Protein AF-A0A2G9ZMI9-F1 (afdb_monomer_lite)

InterPro domains:
  IPR017896 4Fe-4S ferredoxin-type, iron-sulphur binding domain [PS51379] (78-106)

Foldseek 3Di:
DPPVVVVVVVVVVVVVVVVVVVPPPPPPPVPVVVVVVVVVVVVVVVVVPDDDDDDDDDDDDDDDDDDDDDDDPPPPLFFKDFQPVQWPLPCQLCVLCVPQWDQDPVSSGIDGPDGPPCVDPSNVVSQVPRPRSRIGD

Secondary structure (DSSP, 8-state):
--HHHHHHHHHHHHHHHHHHHHS-TTSSHHHHHHHHHHHHHHHHHHHTSS---PPPP-----------------------EE-TTT-----HHHHH-TTTEEEETTTTEEEE---S-TT-HHHHHHHHT-TT--EE-

Organism: NCBI:txid1974572

pLDDT: mean 70.77, std 20.83, range [40.47, 97.0]

Structure (mmCIF, N/CA/C/O backbone):
data_AF-A0A2G9ZMI9-F1
#
_entry.id   AF-A0A2G9ZMI9-F1
#
loop_
_atom_site.group_PDB
_atom_site.id
_atom_site.type_symbol
_atom_site.label_atom_id
_atom_site.label_alt_id
_atom_site.label_comp_id
_atom_site.label_asym_id
_atom_site.label_entity_id
_atom_site.label_seq_id
_atom_site.pdbx_PDB_ins_code
_atom_site.Cartn_x
_atom_site.Cartn_y
_atom_site.Cartn_z
_atom_site.occupancy
_atom_site.B_iso_or_equiv
_atom_site.auth_seq_id
_atom_site.auth_comp_id
_atom_site.auth_asym_id
_atom_site.auth_atom_id
_atom_site.pdbx_PDB_model_num
ATOM 1 N N . MET A 1 1 ? -10.755 -33.060 48.683 1.00 53.84 1 MET A N 1
ATOM 2 C CA . MET A 1 1 ? -11.512 -32.074 49.492 1.00 53.84 1 MET A CA 1
ATOM 3 C C . MET A 1 1 ? -10.957 -30.637 49.433 1.00 53.84 1 MET A C 1
ATOM 5 O O . MET A 1 1 ? -11.430 -29.802 50.182 1.00 53.84 1 MET A O 1
ATOM 9 N N . PHE A 1 2 ? -10.012 -30.296 48.539 1.00 41.16 2 PHE A N 1
ATOM 10 C CA . PHE A 1 2 ? -9.451 -28.929 48.454 1.00 41.16 2 PHE A CA 1
ATOM 11 C C . PHE A 1 2 ? -9.962 -28.094 47.263 1.00 41.16 2 PHE A C 1
ATOM 13 O O . PHE A 1 2 ? -9.912 -26.870 47.304 1.00 41.16 2 PHE A O 1
ATOM 20 N N . LEU A 1 3 ? -10.529 -28.723 46.226 1.00 46.56 3 LEU A N 1
ATOM 21 C CA . LEU A 1 3 ? -10.953 -28.016 45.007 1.00 46.56 3 LEU A CA 1
ATOM 22 C C . LEU A 1 3 ? -12.325 -27.322 45.118 1.00 46.56 3 LEU A C 1
ATOM 24 O O . LEU A 1 3 ? -12.583 -26.355 44.407 1.00 46.56 3 LEU A O 1
ATOM 28 N N . ILE A 1 4 ? -13.194 -27.756 46.037 1.00 51.34 4 ILE A N 1
ATOM 29 C CA . ILE A 1 4 ? -14.555 -27.201 46.173 1.00 51.34 4 ILE A CA 1
ATOM 30 C C . ILE A 1 4 ? -14.548 -25.879 46.962 1.00 51.34 4 ILE A C 1
ATOM 32 O O . ILE A 1 4 ? -15.316 -24.967 46.658 1.00 51.34 4 ILE A O 1
ATOM 36 N N . VAL A 1 5 ? -13.620 -25.720 47.912 1.00 52.84 5 VAL A N 1
ATOM 37 C CA . VAL A 1 5 ? -13.476 -24.480 48.698 1.00 52.84 5 VAL A CA 1
ATOM 38 C C . VAL A 1 5 ? -13.028 -23.310 47.809 1.00 52.84 5 VAL A C 1
ATOM 40 O O . VAL A 1 5 ? -13.495 -22.183 47.976 1.00 52.84 5 VAL A O 1
ATOM 43 N N . TYR A 1 6 ? -12.206 -23.580 46.790 1.00 45.53 6 TYR A N 1
ATOM 44 C CA . TYR A 1 6 ? -11.672 -22.554 45.888 1.00 45.53 6 TYR A CA 1
ATOM 45 C C . TYR A 1 6 ? -12.732 -21.962 44.939 1.00 45.53 6 TYR A C 1
ATOM 47 O O . TYR A 1 6 ? -12.684 -20.782 44.588 1.00 45.53 6 TYR A O 1
ATOM 55 N N . ALA A 1 7 ? -13.736 -22.755 44.551 1.00 47.94 7 ALA A N 1
ATOM 56 C CA . ALA A 1 7 ? -14.785 -22.320 43.628 1.00 47.94 7 ALA A CA 1
ATOM 57 C C . ALA A 1 7 ? -15.811 -21.369 44.277 1.00 47.94 7 ALA A C 1
ATOM 59 O O . ALA A 1 7 ? -16.365 -20.500 43.599 1.00 47.94 7 ALA A O 1
ATOM 60 N N . SER A 1 8 ? -16.042 -21.484 45.590 1.00 47.94 8 SER A N 1
ATOM 61 C CA . SER A 1 8 ? -17.020 -20.646 46.305 1.00 47.94 8 SER A CA 1
ATOM 62 C C . SER A 1 8 ? -16.481 -19.240 46.626 1.00 47.94 8 SER A C 1
ATOM 64 O O . SER A 1 8 ? -17.235 -18.265 46.640 1.00 47.94 8 SER A O 1
ATOM 66 N N . ALA A 1 9 ? -15.159 -19.092 46.778 1.00 47.75 9 ALA A N 1
ATOM 67 C CA . ALA A 1 9 ? -14.512 -17.799 47.027 1.00 47.75 9 ALA A CA 1
ATOM 68 C C . ALA A 1 9 ? -14.520 -16.861 45.801 1.00 47.75 9 ALA A C 1
ATOM 70 O O . ALA A 1 9 ? -14.614 -15.641 45.953 1.00 47.75 9 ALA A O 1
ATOM 71 N N . ARG A 1 10 ? -14.498 -17.404 44.573 1.00 51.03 10 ARG A N 1
ATOM 72 C CA . ARG A 1 10 ? -14.495 -16.591 43.340 1.00 51.03 10 ARG A CA 1
ATOM 73 C C . ARG A 1 10 ? -15.792 -15.813 43.112 1.00 51.03 10 ARG A C 1
ATOM 75 O O . ARG A 1 10 ? -15.740 -14.701 42.594 1.00 51.03 10 ARG A O 1
ATOM 82 N N . LYS A 1 11 ? -16.949 -16.343 43.522 1.00 50.69 11 LYS A N 1
ATOM 83 C CA . LYS A 1 11 ? -18.244 -15.683 43.263 1.00 50.69 11 LYS A CA 1
ATOM 84 C C . LYS A 1 11 ? -18.434 -14.401 44.082 1.00 50.69 11 LYS A C 1
ATOM 86 O O . LYS A 1 11 ? -19.007 -13.442 43.576 1.00 50.69 11 LYS A O 1
ATOM 91 N N . LYS A 1 12 ? -17.897 -14.342 45.307 1.00 52.03 12 LYS A N 1
ATOM 92 C CA . LYS A 1 12 ? -17.954 -13.127 46.143 1.00 52.03 12 LYS A CA 1
ATOM 93 C C . LYS A 1 12 ? -16.994 -12.029 45.659 1.00 52.03 12 LYS A C 1
ATOM 95 O O . LYS A 1 12 ? -17.318 -10.852 45.768 1.00 52.03 12 LYS A O 1
ATOM 100 N N . LEU A 1 13 ? -15.861 -12.405 45.062 1.00 51.19 13 LEU A N 1
ATOM 101 C CA . LEU A 1 13 ? -14.842 -11.471 44.561 1.00 51.19 13 LEU A CA 1
ATOM 102 C C . LEU A 1 13 ? -15.262 -10.747 43.272 1.00 51.19 13 LEU A C 1
ATOM 104 O O . LEU A 1 13 ? -15.023 -9.549 43.135 1.00 51.19 13 LEU A O 1
ATOM 108 N N . VAL A 1 14 ? -15.949 -11.438 42.357 1.00 55.97 14 VAL A N 1
ATOM 109 C CA . VAL A 1 14 ? -16.431 -10.833 41.099 1.00 55.97 14 VAL A CA 1
ATOM 110 C C . VAL A 1 14 ? -17.553 -9.814 41.356 1.00 55.97 14 VAL A C 1
ATOM 112 O O . VAL A 1 14 ? -17.605 -8.776 40.699 1.00 55.97 14 VAL A O 1
ATOM 115 N N . SER A 1 15 ? -18.401 -10.048 42.365 1.00 48.66 15 SER A N 1
ATOM 116 C CA . SER A 1 15 ? -19.486 -9.122 42.720 1.00 48.66 15 SER A CA 1
ATOM 117 C C . SER A 1 15 ? -18.988 -7.815 43.354 1.00 48.66 15 SER A C 1
ATOM 119 O O . SER A 1 15 ? -19.612 -6.774 43.157 1.00 48.66 15 SER A O 1
ATOM 121 N N . ALA A 1 16 ? -17.868 -7.840 44.086 1.00 52.44 16 ALA A N 1
ATOM 122 C CA . ALA A 1 16 ? -17.271 -6.635 44.669 1.00 52.44 16 ALA A CA 1
ATOM 123 C C . ALA A 1 16 ? -16.573 -5.763 43.607 1.00 52.44 16 ALA A C 1
ATOM 125 O O . ALA A 1 16 ? -16.685 -4.537 43.631 1.00 52.44 16 ALA A O 1
ATOM 126 N N . TYR A 1 17 ? -15.922 -6.396 42.625 1.00 52.38 17 TYR A N 1
ATOM 127 C CA . TYR A 1 17 ? -15.246 -5.696 41.527 1.00 52.38 17 TYR A CA 1
ATOM 128 C C . TY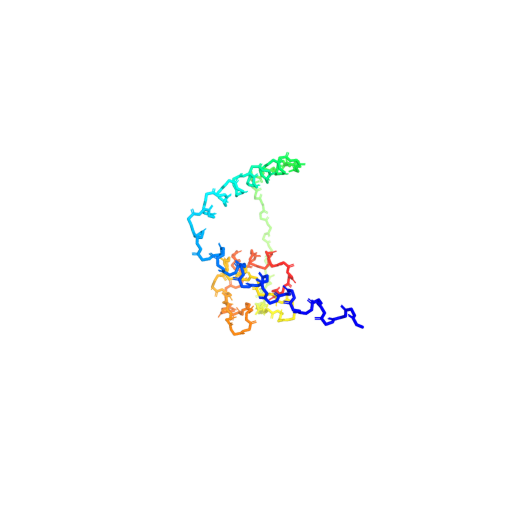R A 1 17 ? -16.216 -4.924 40.625 1.00 52.38 17 TYR A C 1
ATOM 130 O O . TYR A 1 17 ? -15.902 -3.822 40.179 1.00 52.38 17 TYR A O 1
ATOM 138 N N . HIS A 1 18 ? -17.420 -5.454 40.399 1.00 55.12 18 HIS A N 1
ATOM 139 C CA . HIS A 1 18 ? -18.413 -4.779 39.562 1.00 55.12 18 HIS A CA 1
ATOM 140 C C . HIS A 1 18 ? -18.987 -3.511 40.230 1.00 55.12 18 HIS A C 1
ATOM 142 O O . HIS A 1 18 ? -19.276 -2.529 39.548 1.00 55.12 18 HIS A O 1
ATOM 148 N N . TYR A 1 19 ? -19.075 -3.482 41.567 1.00 53.62 19 TYR A N 1
ATOM 149 C CA . TYR A 1 19 ? -19.538 -2.307 42.321 1.00 53.62 19 TYR A CA 1
ATOM 150 C C . TYR A 1 19 ? -18.493 -1.179 42.394 1.00 53.62 19 TYR A C 1
ATOM 152 O O . TYR A 1 19 ? -18.858 -0.000 42.364 1.00 53.62 19 TYR A O 1
ATOM 160 N N . MET A 1 20 ? -17.196 -1.513 42.421 1.00 50.97 20 MET A N 1
ATOM 161 C CA . MET A 1 20 ? -16.111 -0.517 42.386 1.00 50.97 20 MET A CA 1
ATOM 162 C C . MET A 1 20 ? -15.956 0.173 41.020 1.00 50.97 20 MET A C 1
ATOM 164 O O . MET A 1 20 ? -15.506 1.314 40.958 1.00 50.97 20 MET A O 1
ATOM 168 N N . ILE A 1 21 ? -16.353 -0.481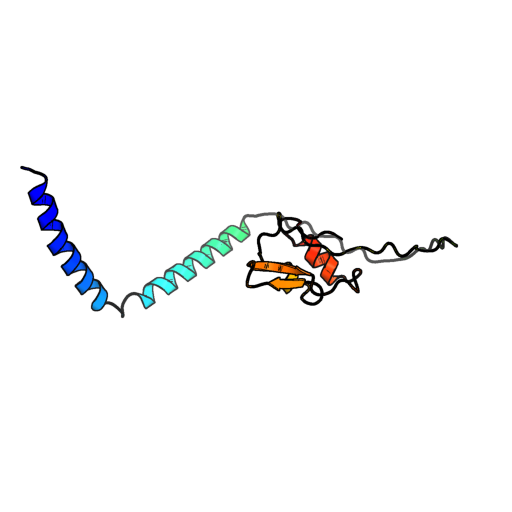 39.922 1.00 54.19 21 ILE A N 1
ATOM 169 C CA . ILE A 1 21 ? -16.245 0.084 38.563 1.00 54.19 21 ILE A CA 1
ATOM 170 C C . ILE A 1 21 ? -17.387 1.073 38.259 1.00 54.19 21 ILE A C 1
ATOM 172 O O . ILE A 1 21 ? -17.193 2.040 37.523 1.00 54.19 21 ILE A O 1
ATOM 176 N N . LEU A 1 22 ? -18.568 0.891 38.858 1.00 52.00 22 LEU A N 1
ATOM 177 C CA . LEU A 1 22 ? -19.729 1.767 38.636 1.00 52.00 22 LEU A CA 1
ATOM 178 C C . LEU A 1 22 ? -19.682 3.091 39.413 1.00 52.00 22 LEU A C 1
ATOM 180 O O . LEU A 1 22 ? -20.356 4.043 39.026 1.00 52.00 22 LEU A O 1
ATOM 184 N N . SER A 1 23 ? -18.872 3.185 40.467 1.00 54.44 23 SER A N 1
ATOM 185 C CA . SER A 1 23 ? -18.819 4.353 41.357 1.00 54.44 23 SER A CA 1
ATOM 186 C C . SER A 1 23 ? -17.711 5.361 41.019 1.00 54.44 23 SER A C 1
ATOM 188 O O . SER A 1 23 ? -17.694 6.447 41.589 1.00 54.44 23 SER A O 1
ATOM 190 N N . ASN A 1 24 ? -16.817 5.063 40.064 1.00 48.03 24 ASN A N 1
ATOM 191 C CA . ASN A 1 24 ? -15.571 5.823 39.890 1.00 48.03 24 ASN A CA 1
ATOM 192 C C . ASN A 1 24 ? -15.329 6.374 38.470 1.00 48.03 24 ASN A C 1
ATOM 194 O O . ASN A 1 24 ? -14.192 6.514 38.019 1.00 48.03 24 ASN A O 1
ATOM 198 N N . LYS A 1 25 ? -16.399 6.743 37.752 1.00 48.59 25 LYS A N 1
ATOM 199 C CA . LYS A 1 25 ? -16.304 7.362 36.411 1.00 48.59 25 LYS A CA 1
ATOM 200 C C . LYS A 1 25 ? -15.624 8.740 36.391 1.00 48.59 25 LYS A C 1
ATOM 202 O O . LYS A 1 25 ? -15.248 9.203 35.320 1.00 48.59 25 LYS A O 1
ATOM 207 N N . PHE A 1 26 ? -15.439 9.394 37.538 1.00 43.62 26 PHE A N 1
ATOM 208 C CA . PHE A 1 26 ? -14.907 10.762 37.592 1.00 43.62 26 PHE A CA 1
ATOM 209 C C . PHE A 1 26 ? -13.375 10.838 37.749 1.00 43.62 26 PHE A C 1
ATOM 211 O O . PHE A 1 26 ? -12.773 11.867 37.451 1.00 43.62 26 PHE A O 1
ATOM 218 N N . MET A 1 27 ? -12.722 9.747 38.166 1.00 43.69 27 MET A N 1
ATOM 219 C CA . MET A 1 27 ? -11.293 9.743 38.522 1.00 43.69 27 MET A CA 1
ATOM 220 C C . MET A 1 27 ? -10.340 9.300 37.398 1.00 43.69 27 MET A C 1
ATOM 222 O O . MET A 1 27 ? -9.140 9.514 37.514 1.00 43.69 27 MET A O 1
ATOM 226 N N . ILE A 1 28 ? -10.825 8.716 36.296 1.00 49.47 28 ILE A N 1
ATOM 227 C CA . ILE A 1 28 ? -9.941 8.159 35.245 1.00 49.47 28 ILE A CA 1
ATOM 228 C C . ILE A 1 28 ? -9.495 9.219 34.217 1.00 49.47 28 ILE A C 1
ATOM 230 O O . ILE A 1 28 ? -8.476 9.065 33.552 1.00 49.47 28 ILE A O 1
ATOM 234 N N . ILE A 1 29 ? -10.199 10.349 34.107 1.00 49.31 29 ILE A N 1
ATOM 235 C CA . ILE A 1 29 ? -9.947 11.331 33.034 1.00 49.31 29 ILE A CA 1
ATOM 236 C C . ILE A 1 29 ? -8.675 12.166 33.285 1.00 49.31 29 ILE A C 1
ATOM 238 O O . ILE A 1 29 ? -8.074 12.673 32.336 1.00 49.31 29 ILE A O 1
ATOM 242 N N . LYS A 1 30 ? -8.231 12.313 34.542 1.00 45.47 30 LYS A N 1
ATOM 243 C CA . LYS A 1 30 ? -7.080 13.173 34.874 1.00 45.47 30 LYS A CA 1
ATOM 244 C C . LYS A 1 30 ? -5.718 12.503 34.651 1.00 45.47 30 LYS A C 1
ATOM 246 O O . LYS A 1 30 ? -4.793 13.181 34.217 1.00 45.47 30 LYS A O 1
ATOM 251 N N . GLU A 1 31 ? -5.617 11.190 34.838 1.00 50.69 31 GLU A N 1
ATOM 252 C CA . GLU A 1 31 ? -4.343 10.452 34.744 1.00 50.69 31 GLU A CA 1
ATOM 253 C C . GLU A 1 31 ? -3.917 10.146 33.293 1.00 50.69 31 GLU A C 1
ATOM 255 O O . GLU A 1 31 ? -2.730 10.098 32.975 1.00 50.69 31 GLU A O 1
ATOM 260 N N . VAL A 1 32 ? -4.871 10.023 32.359 1.00 52.28 32 VAL A N 1
ATOM 261 C CA . VAL A 1 32 ? -4.579 9.708 30.943 1.00 52.28 32 VAL A CA 1
ATOM 262 C C . VAL A 1 32 ? -3.842 10.851 30.230 1.00 52.28 32 VAL A C 1
ATOM 264 O O . VAL A 1 32 ? -3.006 10.609 29.359 1.00 52.28 32 VAL A O 1
ATOM 267 N N . LYS A 1 33 ? -4.102 12.110 30.612 1.00 51.12 33 LYS A N 1
ATOM 268 C CA . LYS A 1 33 ? -3.451 13.279 29.993 1.00 51.12 33 LYS A CA 1
ATOM 269 C C . LYS A 1 33 ? -1.966 13.378 30.341 1.00 51.12 33 LYS A C 1
ATOM 271 O O . LYS A 1 33 ? -1.167 13.736 29.481 1.00 51.12 33 LYS A O 1
ATOM 276 N N . ILE A 1 34 ? -1.606 13.029 31.576 1.00 58.50 34 ILE A N 1
ATOM 277 C CA . ILE A 1 34 ? -0.219 13.057 32.056 1.00 58.50 34 ILE A CA 1
ATOM 278 C C . ILE A 1 34 ? 0.600 11.982 31.336 1.00 58.50 34 ILE A C 1
ATOM 280 O O . ILE A 1 34 ? 1.710 12.256 30.882 1.00 58.50 34 ILE A O 1
ATOM 284 N N . TYR A 1 35 ? 0.018 10.794 31.148 1.00 58.34 35 TYR A N 1
ATOM 285 C CA . TYR A 1 35 ? 0.689 9.683 30.474 1.00 58.34 35 TYR A CA 1
ATOM 286 C C . TYR A 1 35 ? 0.993 9.978 28.996 1.00 58.34 35 TYR A C 1
ATOM 288 O O . TYR A 1 35 ? 2.057 9.620 28.502 1.00 58.34 35 TYR A O 1
ATOM 296 N N . TYR A 1 36 ? 0.094 10.675 28.290 1.00 60.22 36 TYR A N 1
ATOM 297 C CA . TYR A 1 36 ? 0.314 11.041 26.885 1.00 60.22 36 TYR A CA 1
ATOM 298 C C . TYR A 1 36 ? 1.409 12.111 26.721 1.00 60.22 36 TYR A C 1
ATOM 300 O O . TYR A 1 36 ? 2.212 12.050 25.791 1.00 60.22 36 TYR A O 1
ATOM 308 N N . TRP A 1 37 ? 1.485 13.072 27.647 1.00 58.84 37 TRP A N 1
ATOM 309 C CA . TRP A 1 37 ? 2.496 14.135 27.616 1.00 58.84 37 TRP A CA 1
ATOM 310 C C . TRP A 1 37 ? 3.918 13.624 27.872 1.00 58.84 37 TRP A C 1
ATOM 312 O O . TRP A 1 37 ? 4.844 14.020 27.163 1.00 58.84 37 TRP A O 1
ATOM 322 N N . THR A 1 38 ? 4.109 12.718 28.834 1.00 66.81 38 THR A N 1
ATOM 323 C CA . THR A 1 38 ? 5.437 12.145 29.117 1.00 66.81 38 THR A CA 1
ATOM 324 C C . THR A 1 38 ? 5.907 11.213 28.001 1.00 66.81 38 THR A C 1
ATOM 326 O O . THR A 1 38 ? 7.083 11.254 27.632 1.00 66.81 38 THR A O 1
ATOM 329 N N . TYR A 1 39 ? 4.994 10.452 27.384 1.00 62.06 39 TYR A N 1
ATOM 330 C CA . TYR A 1 39 ? 5.305 9.634 26.208 1.00 62.06 39 TYR A CA 1
ATOM 331 C C . TYR A 1 39 ? 5.773 10.494 25.025 1.00 62.06 39 TYR A C 1
ATOM 333 O O . TYR A 1 39 ? 6.806 10.196 24.427 1.00 62.06 39 TYR A O 1
ATOM 341 N N . CYS A 1 40 ? 5.091 11.608 24.732 1.00 64.62 40 CYS A N 1
ATOM 342 C CA . CYS A 1 40 ? 5.502 12.533 23.670 1.00 64.62 40 CYS A CA 1
ATOM 343 C C . CYS A 1 40 ? 6.876 13.176 23.925 1.00 64.62 40 CYS A C 1
ATOM 345 O O . CYS A 1 40 ? 7.681 13.260 22.999 1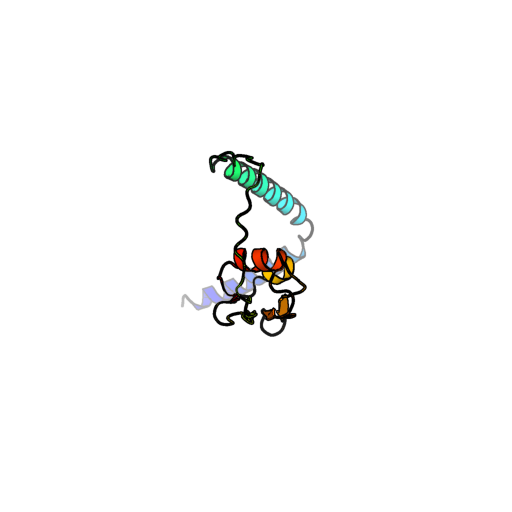.00 64.62 40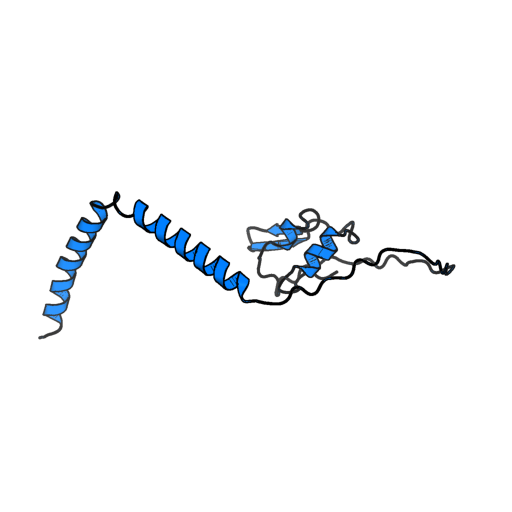 CYS A O 1
ATOM 347 N N . LEU A 1 41 ? 7.175 13.586 25.162 1.00 62.56 41 LEU A N 1
ATOM 348 C CA . LEU A 1 41 ? 8.483 14.149 25.527 1.00 62.56 41 LEU A CA 1
ATOM 349 C C . LEU A 1 41 ? 9.614 13.118 25.411 1.00 62.56 41 LEU A C 1
ATOM 351 O O . LEU A 1 41 ? 10.688 13.442 24.910 1.00 62.56 41 LEU A O 1
ATOM 355 N N . SER A 1 42 ? 9.365 11.863 25.796 1.00 65.31 42 SER A N 1
ATOM 356 C CA . SER A 1 42 ? 10.343 10.780 25.625 1.00 65.31 42 SER A CA 1
ATOM 357 C C . SER A 1 42 ? 10.571 10.399 24.152 1.00 65.31 42 SER A C 1
ATOM 359 O O . SER A 1 42 ? 11.702 10.124 23.755 1.00 65.31 42 SER A O 1
ATOM 361 N N . LEU A 1 43 ? 9.528 10.461 23.314 1.00 62.75 43 LEU A N 1
ATOM 362 C CA . LEU A 1 43 ? 9.614 10.186 21.876 1.00 62.75 43 LEU A CA 1
ATOM 363 C C . LEU A 1 43 ? 10.362 11.296 21.115 1.00 62.75 43 LEU A C 1
ATOM 365 O O . LEU A 1 43 ? 11.138 11.003 20.207 1.00 62.75 43 LEU A O 1
ATOM 369 N N . LEU A 1 44 ? 10.191 12.558 21.525 1.00 62.66 44 LEU A N 1
ATOM 370 C CA . LEU A 1 44 ? 10.975 13.695 21.024 1.00 62.66 44 LEU A CA 1
ATOM 371 C C . LEU A 1 44 ? 12.459 13.586 21.402 1.00 62.66 44 LEU A C 1
ATOM 373 O O . LEU A 1 44 ? 13.322 13.928 20.597 1.00 62.66 44 LEU A O 1
ATOM 377 N N . PHE A 1 45 ? 12.769 13.058 22.588 1.00 59.22 45 PHE A N 1
ATOM 378 C CA . PHE A 1 45 ? 14.151 12.844 23.025 1.00 59.22 45 PHE A CA 1
ATOM 379 C C . PHE A 1 45 ? 14.846 11.711 22.242 1.00 59.22 45 PHE A C 1
ATOM 381 O O . PHE A 1 45 ? 16.032 11.806 21.937 1.00 59.22 45 PHE A O 1
ATOM 388 N N . LEU A 1 46 ? 14.102 10.672 21.842 1.00 55.22 46 LEU A N 1
ATOM 389 C CA . LEU A 1 46 ? 14.606 9.575 21.002 1.00 55.22 46 LEU A CA 1
ATOM 390 C C . LEU A 1 46 ? 14.833 9.978 19.533 1.00 55.22 46 LEU A C 1
ATOM 392 O O . LEU A 1 46 ? 15.728 9.433 18.890 1.00 55.22 46 LEU A O 1
ATOM 396 N N . LEU A 1 47 ? 14.097 10.968 19.015 1.00 56.31 47 LEU A N 1
ATOM 397 C CA . LEU A 1 47 ? 14.346 11.560 17.691 1.00 56.31 47 LEU A CA 1
ATOM 398 C C . LEU A 1 47 ? 15.635 12.402 17.638 1.00 56.31 47 LEU A C 1
ATOM 400 O O . LEU A 1 47 ? 16.174 12.617 16.558 1.00 56.31 47 LEU A O 1
ATOM 404 N N . SER A 1 48 ? 16.173 12.830 18.785 1.00 54.88 48 SER A N 1
ATOM 405 C CA . SER A 1 48 ? 17.429 13.591 18.853 1.00 54.88 48 SER A CA 1
ATOM 406 C C . SER A 1 48 ? 18.695 12.717 18.811 1.00 54.88 48 SER A C 1
ATOM 408 O O . SER A 1 48 ? 19.793 13.262 18.705 1.00 54.88 48 SER A O 1
ATOM 410 N N . ALA A 1 49 ? 18.577 11.385 18.901 1.00 54.69 49 ALA A N 1
ATOM 411 C CA . ALA A 1 49 ? 19.720 10.462 19.000 1.00 54.69 49 ALA A CA 1
ATOM 412 C C . ALA A 1 49 ? 19.987 9.630 17.726 1.00 54.69 49 ALA A C 1
ATOM 414 O O . ALA A 1 49 ? 20.905 8.813 17.700 1.00 54.69 49 ALA A O 1
ATOM 415 N N . CYS A 1 50 ? 19.231 9.857 16.651 1.00 48.78 50 CYS A N 1
ATOM 416 C CA . CYS A 1 50 ? 19.493 9.316 15.317 1.00 48.78 50 CYS A CA 1
ATOM 417 C C . CYS A 1 50 ? 19.534 10.528 14.378 1.00 48.78 50 CYS A C 1
ATOM 419 O O . CYS A 1 50 ? 18.507 11.116 14.081 1.00 48.78 50 CYS A O 1
ATOM 421 N N . GLY A 1 51 ? 20.689 11.107 14.078 1.00 50.22 51 GLY A N 1
ATOM 422 C CA . GLY A 1 51 ? 21.682 10.511 13.198 1.00 50.22 51 GLY A CA 1
ATOM 423 C C . GLY A 1 51 ? 21.773 11.421 11.972 1.00 50.22 51 GLY A C 1
ATOM 424 O O . GLY A 1 51 ? 20.796 11.560 11.252 1.00 50.22 51 GLY A O 1
ATOM 425 N N . LYS A 1 52 ? 22.916 12.105 11.835 1.00 47.56 52 LYS A N 1
ATOM 426 C CA . LYS A 1 52 ? 23.424 12.843 10.662 1.00 47.56 52 LYS A CA 1
ATOM 427 C C . LYS A 1 52 ? 22.438 13.060 9.501 1.00 47.56 52 LYS A C 1
ATOM 429 O O . LYS A 1 52 ? 22.205 12.166 8.698 1.00 47.56 52 LYS A O 1
ATOM 434 N N . ILE A 1 53 ? 21.975 14.302 9.372 1.00 54.84 53 ILE A N 1
ATOM 435 C CA . ILE A 1 53 ? 21.496 14.859 8.105 1.00 54.84 53 ILE A CA 1
ATOM 436 C C . ILE A 1 53 ? 22.754 15.208 7.303 1.00 54.84 53 ILE A C 1
ATOM 438 O O . ILE A 1 53 ? 23.483 16.130 7.671 1.00 54.84 53 ILE A O 1
ATOM 442 N N . GLU A 1 54 ? 23.051 14.432 6.265 1.00 59.44 54 GLU A N 1
ATOM 443 C CA . GLU A 1 54 ? 23.959 14.882 5.210 1.00 59.44 54 GLU A CA 1
ATOM 444 C C . GLU A 1 54 ? 23.231 15.964 4.394 1.00 59.44 54 GLU A C 1
ATOM 446 O O . GLU A 1 54 ? 22.044 15.798 4.092 1.00 59.44 54 GLU A O 1
ATOM 451 N N . PRO A 1 55 ? 23.877 17.098 4.081 1.00 55.91 55 PRO A N 1
ATOM 452 C CA . PRO A 1 55 ? 23.288 18.089 3.193 1.00 55.91 55 PRO A CA 1
ATOM 453 C C . PRO A 1 55 ? 23.188 17.491 1.786 1.00 55.91 55 PRO A C 1
ATOM 455 O O . PRO A 1 55 ? 24.207 17.131 1.203 1.00 55.91 55 PRO A O 1
ATOM 458 N N . MET A 1 56 ? 21.968 17.388 1.252 1.00 55.81 56 MET A N 1
ATOM 459 C CA . MET A 1 56 ? 21.773 17.221 -0.187 1.00 55.81 56 MET A CA 1
ATOM 460 C C . MET A 1 56 ? 22.122 18.554 -0.847 1.00 55.81 56 MET A C 1
ATOM 462 O O . MET A 1 56 ? 21.535 19.594 -0.555 1.00 55.81 56 MET A O 1
ATOM 466 N N . ASP A 1 57 ? 23.150 18.489 -1.670 1.00 53.25 57 ASP A N 1
ATOM 467 C CA . ASP A 1 57 ? 23.715 19.523 -2.507 1.00 53.25 57 ASP A CA 1
ATOM 468 C C . ASP A 1 57 ? 22.703 20.015 -3.548 1.00 53.25 57 ASP A C 1
ATOM 470 O O . ASP A 1 57 ? 22.165 19.277 -4.372 1.00 53.25 57 ASP A O 1
ATOM 474 N N . GLU A 1 58 ? 22.443 21.314 -3.477 1.00 52.69 58 GLU A N 1
ATOM 475 C CA . GLU A 1 58 ? 21.658 22.077 -4.429 1.00 52.69 58 GLU A CA 1
ATOM 476 C C . GLU A 1 58 ? 22.575 22.408 -5.613 1.00 52.69 58 GLU A C 1
ATOM 478 O O . GLU A 1 58 ? 23.357 23.355 -5.560 1.00 52.69 58 GLU A O 1
ATOM 483 N N . ASN A 1 59 ? 22.523 21.600 -6.674 1.00 47.19 59 ASN A N 1
ATOM 484 C CA . ASN A 1 59 ? 23.141 21.959 -7.946 1.00 47.19 59 ASN A CA 1
ATOM 485 C C . ASN A 1 59 ? 22.078 21.994 -9.048 1.00 47.19 59 ASN A C 1
ATOM 487 O O . ASN A 1 59 ? 21.771 21.005 -9.711 1.00 47.19 59 ASN A O 1
ATOM 491 N N . SER A 1 60 ? 21.497 23.181 -9.203 1.00 53.66 60 SER A N 1
ATOM 492 C CA . SER A 1 60 ? 20.841 23.639 -10.422 1.00 53.66 60 SER A CA 1
ATOM 493 C C . SER A 1 60 ? 21.909 24.271 -11.308 1.00 53.66 60 SER A C 1
ATOM 495 O O . SER A 1 60 ? 22.551 25.205 -10.842 1.00 53.66 60 SER A O 1
ATOM 497 N N . MET A 1 61 ? 22.067 23.811 -12.554 1.00 51.72 61 MET A N 1
ATOM 498 C CA . MET A 1 61 ? 22.027 24.644 -13.774 1.00 51.72 61 MET A CA 1
ATOM 499 C C . MET A 1 61 ? 22.530 23.851 -14.998 1.00 51.72 61 MET A C 1
ATOM 501 O O . MET A 1 61 ? 23.655 23.358 -14.987 1.00 51.72 61 MET A O 1
ATOM 505 N N . GLY A 1 62 ? 21.745 23.861 -16.081 1.00 41.38 62 GLY A N 1
ATOM 506 C CA . GLY A 1 62 ? 22.273 24.145 -17.423 1.00 41.38 62 GLY A CA 1
ATOM 507 C C . GLY A 1 62 ? 22.674 22.977 -18.328 1.00 41.38 62 GLY A C 1
ATOM 508 O O . GLY A 1 62 ? 23.837 22.597 -18.371 1.00 41.38 62 GLY A O 1
ATOM 509 N N . ASP A 1 63 ? 21.690 22.505 -19.096 1.00 47.09 63 ASP A N 1
ATOM 510 C CA . ASP A 1 63 ? 21.667 22.386 -20.565 1.00 47.09 63 ASP A CA 1
ATOM 511 C C . ASP A 1 63 ? 22.864 21.770 -21.314 1.00 47.09 63 ASP A C 1
ATOM 513 O O . ASP A 1 63 ? 23.953 22.335 -21.375 1.00 47.09 63 ASP A O 1
ATOM 517 N N . SER A 1 64 ? 22.593 20.699 -22.070 1.00 48.69 64 SER A N 1
ATOM 518 C CA . SER A 1 64 ? 22.978 20.606 -23.488 1.00 48.69 64 SER A CA 1
ATOM 519 C C . SER A 1 64 ? 22.221 19.479 -24.185 1.00 48.69 64 SER A C 1
ATOM 521 O O . SER A 1 64 ? 22.315 18.306 -23.825 1.00 48.69 64 SER A O 1
ATOM 523 N N . GLU A 1 65 ? 21.470 19.885 -25.204 1.00 50.50 65 GLU A N 1
ATOM 524 C CA . GLU A 1 65 ? 20.847 19.059 -26.225 1.00 50.50 65 GLU A CA 1
ATOM 525 C C . GLU A 1 65 ? 21.795 18.016 -26.829 1.00 50.50 65 GLU A C 1
ATOM 527 O O . GLU A 1 65 ? 22.900 18.320 -27.276 1.00 50.50 65 GLU A O 1
ATOM 532 N N . ALA A 1 66 ? 21.273 16.804 -26.991 1.00 40.47 66 ALA A N 1
ATOM 533 C CA . ALA A 1 66 ? 21.592 15.969 -28.135 1.00 40.47 66 ALA A CA 1
ATOM 534 C C . ALA A 1 66 ? 20.268 15.521 -28.757 1.00 40.47 66 ALA A C 1
ATOM 536 O O . ALA A 1 66 ? 19.608 14.591 -28.294 1.00 40.47 66 ALA A O 1
ATOM 537 N N . ILE A 1 67 ? 19.870 16.240 -29.805 1.00 48.34 67 ILE A N 1
ATOM 538 C CA . ILE A 1 67 ? 18.813 15.849 -30.732 1.00 48.34 67 ILE A CA 1
ATOM 539 C C . ILE A 1 67 ? 19.254 14.533 -31.381 1.00 48.34 67 ILE A C 1
ATOM 541 O O . ILE A 1 67 ? 20.203 14.512 -32.162 1.00 48.34 67 ILE A O 1
ATOM 545 N N . SER A 1 68 ? 18.566 13.438 -31.062 1.00 49.53 68 SER A N 1
ATOM 546 C CA . SER A 1 68 ? 18.551 12.252 -31.920 1.00 49.53 68 SER A CA 1
ATOM 547 C C . SER A 1 68 ? 17.306 12.333 -32.802 1.00 49.53 68 SER A C 1
ATOM 549 O O . SER A 1 68 ? 16.198 12.401 -32.263 1.00 49.53 68 SER A O 1
ATOM 551 N N . PRO A 1 69 ? 17.457 12.385 -34.135 1.00 63.84 69 PRO A N 1
ATOM 552 C CA . PRO A 1 69 ? 16.335 12.319 -35.041 1.00 63.84 69 PRO A CA 1
ATOM 553 C C . PRO A 1 69 ? 15.939 10.854 -35.230 1.00 63.84 69 PRO A C 1
ATOM 555 O O . PRO A 1 69 ? 16.784 9.995 -35.469 1.00 63.84 69 PRO A O 1
ATOM 558 N N . ASP A 1 70 ? 14.631 10.640 -35.216 1.00 50.06 70 ASP A N 1
ATOM 559 C CA . ASP A 1 70 ? 13.942 9.482 -35.774 1.00 50.06 70 ASP A CA 1
ATOM 560 C C . ASP A 1 70 ? 13.923 8.195 -34.934 1.00 50.06 70 ASP A C 1
ATOM 562 O O . ASP A 1 70 ? 14.932 7.679 -34.460 1.00 50.06 70 ASP A O 1
ATOM 566 N N . GLY A 1 71 ? 12.713 7.669 -34.758 1.00 52.38 71 GLY A N 1
ATOM 567 C CA . GLY A 1 71 ? 12.442 6.497 -33.935 1.00 52.38 71 GLY A CA 1
ATOM 568 C C . GLY A 1 71 ? 11.158 6.679 -33.148 1.00 52.38 71 GLY A C 1
ATOM 569 O O . GLY A 1 71 ? 11.180 6.978 -31.960 1.00 52.38 71 GLY A O 1
ATOM 570 N N . THR A 1 72 ? 10.038 6.540 -33.851 1.00 52.72 72 THR A N 1
ATOM 571 C CA . THR A 1 72 ? 8.684 6.346 -33.327 1.00 52.72 72 THR A CA 1
ATOM 572 C C . THR A 1 72 ? 8.702 5.786 -31.895 1.00 52.72 72 THR A C 1
ATOM 574 O O . THR A 1 72 ? 9.103 4.632 -31.727 1.00 52.72 72 THR A O 1
ATOM 577 N N . PRO A 1 73 ? 8.269 6.526 -30.853 1.00 51.47 73 PRO A N 1
ATOM 578 C CA . PRO A 1 73 ? 7.960 5.884 -29.592 1.00 51.47 73 PRO A CA 1
ATOM 579 C C . PRO A 1 73 ? 6.696 5.080 -29.869 1.00 51.47 73 PRO A C 1
ATOM 581 O O . PRO A 1 73 ? 5.580 5.599 -29.834 1.00 51.47 73 PRO A O 1
ATOM 584 N N . GLY A 1 74 ? 6.887 3.820 -30.262 1.00 50.16 74 GLY A N 1
ATOM 585 C CA . GLY A 1 74 ? 5.842 2.822 -30.184 1.00 50.16 74 GLY A CA 1
ATOM 586 C C . GLY A 1 74 ? 5.295 2.938 -28.777 1.00 50.16 74 GLY A C 1
ATOM 587 O O . GLY A 1 74 ? 6.035 2.721 -27.821 1.00 50.16 74 GLY A O 1
ATOM 588 N N . ALA A 1 75 ? 4.061 3.424 -28.672 1.00 54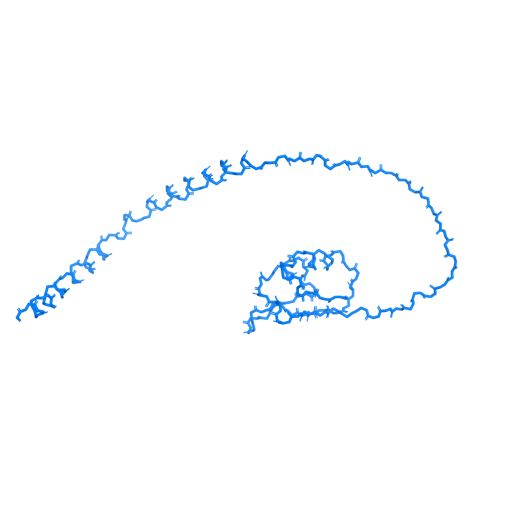.28 75 ALA A N 1
ATOM 589 C CA . ALA A 1 75 ? 3.359 3.586 -27.420 1.00 54.28 75 ALA A CA 1
ATOM 590 C C . ALA A 1 75 ? 3.253 2.199 -26.788 1.00 54.28 75 ALA A C 1
ATOM 592 O O . ALA A 1 75 ? 2.335 1.431 -27.073 1.00 54.28 75 ALA A O 1
ATOM 593 N N . GLU A 1 76 ? 4.264 1.853 -25.999 1.00 59.84 76 GLU A N 1
ATOM 594 C CA . GLU A 1 76 ? 4.251 0.714 -25.113 1.00 59.84 76 GLU A CA 1
ATOM 595 C C . GLU A 1 76 ? 3.121 1.007 -24.134 1.00 59.84 76 GLU A C 1
ATOM 597 O O . GLU A 1 76 ? 3.174 1.951 -23.343 1.00 59.84 76 GLU A O 1
ATOM 602 N N . LEU A 1 77 ? 2.020 0.282 -24.310 1.00 68.44 77 LEU A N 1
ATOM 603 C CA . LEU A 1 77 ? 0.837 0.373 -23.471 1.00 68.44 77 LEU A CA 1
ATOM 604 C C . LEU A 1 77 ? 1.224 -0.141 -22.082 1.00 68.44 77 LEU A C 1
ATOM 606 O O . LEU A 1 77 ? 1.008 -1.311 -21.778 1.00 68.44 77 LEU A O 1
ATOM 610 N N . ALA A 1 78 ? 1.834 0.716 -21.263 1.00 79.88 78 ALA A N 1
ATOM 611 C CA . ALA A 1 78 ? 2.075 0.432 -19.857 1.00 79.88 78 ALA A CA 1
ATOM 612 C C . ALA A 1 78 ? 0.726 0.121 -19.198 1.00 79.88 78 ALA A C 1
ATOM 614 O O . ALA A 1 78 ? -0.266 0.822 -19.423 1.00 79.88 78 ALA A O 1
ATOM 615 N N . VAL A 1 79 ? 0.662 -0.963 -18.427 1.00 88.25 79 VAL A N 1
ATOM 616 C CA . VAL A 1 79 ? -0.583 -1.420 -17.803 1.00 88.25 79 VAL A CA 1
ATOM 617 C C . VAL A 1 79 ? -0.419 -1.322 -16.301 1.00 88.25 79 VAL A C 1
ATOM 619 O O . VAL A 1 79 ? 0.288 -2.113 -15.685 1.00 88.25 79 VAL A O 1
ATOM 622 N N . LEU A 1 80 ? -1.145 -0.385 -15.697 1.00 93.06 80 LEU A N 1
ATOM 623 C CA . LEU A 1 80 ? -1.186 -0.249 -14.249 1.00 93.06 80 LEU A CA 1
ATOM 624 C C . LEU A 1 80 ? -1.957 -1.415 -13.616 1.00 93.06 80 LEU A C 1
ATOM 626 O O . LEU A 1 80 ? -3.141 -1.619 -13.895 1.00 93.06 80 LEU A O 1
ATOM 630 N N . GLN A 1 81 ? -1.298 -2.159 -12.729 1.00 94.19 81 GLN A N 1
ATOM 631 C CA . GLN A 1 81 ? -1.875 -3.285 -11.995 1.00 94.19 81 GLN A CA 1
ATOM 632 C C . GLN A 1 81 ? -1.472 -3.279 -10.518 1.00 94.19 81 GLN A C 1
ATOM 634 O O . GLN A 1 81 ? -0.444 -2.731 -10.121 1.00 94.19 81 GLN A O 1
ATOM 639 N N . ILE A 1 82 ? -2.290 -3.927 -9.683 1.00 95.25 82 ILE A N 1
ATOM 640 C CA . ILE A 1 82 ? -2.001 -4.147 -8.262 1.00 95.25 82 ILE A CA 1
ATOM 641 C C . ILE A 1 82 ? -2.000 -5.647 -7.990 1.00 95.25 82 ILE A C 1
ATOM 643 O O . ILE A 1 82 ? -3.017 -6.321 -8.151 1.00 95.25 82 ILE A O 1
ATOM 647 N N . ASP A 1 83 ? -0.869 -6.157 -7.514 1.00 95.69 83 ASP A N 1
ATOM 648 C CA . ASP A 1 83 ? -0.736 -7.533 -7.057 1.00 95.69 83 ASP A CA 1
ATOM 649 C C . ASP A 1 83 ? -1.519 -7.726 -5.748 1.00 95.69 83 ASP A C 1
ATOM 651 O O . ASP A 1 83 ? -1.105 -7.309 -4.657 1.00 95.69 83 ASP A O 1
ATOM 655 N N . GLY A 1 84 ? -2.668 -8.395 -5.856 1.00 94.00 84 GLY A N 1
ATOM 656 C CA . GLY A 1 84 ? -3.531 -8.716 -4.725 1.00 94.00 84 GLY A CA 1
ATOM 657 C C . GLY A 1 84 ? -2.861 -9.593 -3.663 1.00 94.00 84 GLY A C 1
ATOM 658 O O . GLY A 1 84 ? -3.273 -9.547 -2.507 1.00 94.00 84 GLY A O 1
ATOM 659 N N . HIS A 1 85 ? -1.817 -10.356 -3.993 1.00 94.94 85 HIS A N 1
ATOM 660 C CA . HIS A 1 85 ? -1.094 -11.172 -3.014 1.00 94.94 85 HIS A CA 1
ATOM 661 C C . HIS A 1 85 ? -0.124 -10.343 -2.167 1.00 94.94 85 HIS A C 1
ATOM 663 O O . HIS A 1 85 ? 0.087 -10.660 -0.996 1.00 94.94 85 HIS A O 1
ATOM 669 N N . LYS A 1 86 ? 0.423 -9.256 -2.722 1.00 96.19 86 LYS A N 1
ATOM 670 C CA . LYS A 1 86 ? 1.333 -8.335 -2.014 1.00 96.19 86 LYS A CA 1
ATOM 671 C C . LYS A 1 86 ? 0.615 -7.153 -1.371 1.00 96.19 86 LYS A C 1
ATOM 673 O O . LYS A 1 86 ? 1.154 -6.520 -0.459 1.00 96.19 86 LYS A O 1
ATOM 678 N N . CYS A 1 87 ? -0.579 -6.806 -1.843 1.00 97.00 87 CYS A N 1
ATOM 679 C CA . CYS A 1 87 ? -1.339 -5.681 -1.317 1.00 97.00 87 CYS A CA 1
ATOM 680 C C . CYS A 1 87 ? -1.877 -5.977 0.094 1.00 97.00 87 CYS A C 1
ATOM 682 O O . CYS A 1 87 ? -2.789 -6.784 0.289 1.00 97.00 87 CYS A O 1
ATOM 684 N N . ILE A 1 88 ? -1.333 -5.261 1.081 1.00 96.25 88 ILE A N 1
ATOM 685 C CA . ILE A 1 88 ? -1.720 -5.361 2.500 1.00 96.25 88 ILE A CA 1
ATOM 686 C C . ILE A 1 88 ? -2.823 -4.376 2.913 1.00 96.25 88 ILE A C 1
ATOM 688 O O . ILE A 1 88 ? -3.174 -4.312 4.087 1.00 96.25 88 ILE A O 1
ATOM 692 N N . GLY A 1 89 ? -3.339 -3.560 1.987 1.00 95.81 89 GLY A N 1
ATOM 693 C CA . GLY A 1 89 ? -4.443 -2.646 2.295 1.00 95.81 89 GLY A CA 1
ATOM 694 C C . GLY A 1 89 ? -4.076 -1.417 3.134 1.00 95.81 89 GLY A C 1
ATOM 695 O O . GLY A 1 89 ? -4.920 -0.887 3.845 1.00 95.81 89 GLY A O 1
ATOM 696 N N . CYS A 1 90 ? -2.831 -0.929 3.068 1.00 96.19 90 CYS A N 1
ATOM 697 C CA . CYS A 1 90 ? -2.399 0.227 3.872 1.00 96.19 90 CYS A CA 1
ATOM 698 C C . CYS A 1 90 ? -2.988 1.584 3.430 1.00 96.19 90 CYS A C 1
ATOM 700 O O . CYS A 1 90 ? -2.860 2.569 4.155 1.00 96.19 90 CYS A O 1
ATOM 702 N N . GLY A 1 91 ? -3.579 1.660 2.231 1.00 94.69 91 GLY A N 1
ATOM 703 C CA . GLY A 1 91 ? -4.243 2.862 1.712 1.00 94.69 91 GLY A CA 1
ATOM 704 C C . GLY A 1 91 ? -3.320 4.038 1.366 1.00 94.69 91 GLY A C 1
ATOM 705 O O . GLY A 1 91 ? -3.818 5.126 1.098 1.00 94.69 91 GLY A O 1
ATOM 706 N N . LYS A 1 92 ? -1.990 3.863 1.364 1.00 96.06 92 LYS A N 1
ATOM 707 C CA . LYS A 1 92 ? -1.053 4.953 1.039 1.00 96.06 92 LYS A CA 1
ATOM 708 C C . LYS A 1 92 ? -1.194 5.430 -0.406 1.00 96.06 92 LYS A C 1
ATOM 710 O O . LYS A 1 92 ? -1.310 6.628 -0.611 1.00 96.06 92 LYS A O 1
ATOM 715 N N . CYS A 1 93 ? -1.239 4.518 -1.379 1.00 96.19 93 CYS A N 1
ATOM 716 C CA . CYS A 1 93 ? -1.378 4.874 -2.797 1.00 96.19 93 CYS A CA 1
ATOM 717 C C . CYS A 1 93 ? -2.615 5.744 -3.061 1.00 96.19 93 CYS A C 1
ATOM 719 O O . CYS A 1 93 ? -2.485 6.784 -3.684 1.00 96.19 93 CYS A O 1
ATOM 721 N N . VAL A 1 94 ? -3.757 5.407 -2.458 1.00 95.94 94 VAL A N 1
ATOM 722 C CA . VAL A 1 94 ? -5.011 6.178 -2.554 1.00 95.94 94 VAL A CA 1
ATOM 723 C C . VAL A 1 94 ? -4.885 7.589 -1.959 1.00 95.94 94 VAL A C 1
ATOM 725 O O . VAL A 1 94 ? -5.568 8.505 -2.394 1.00 95.94 94 VAL A O 1
ATOM 728 N N . ARG A 1 95 ? -4.016 7.797 -0.959 1.00 95.44 95 ARG A N 1
ATOM 729 C CA . ARG A 1 95 ? -3.784 9.130 -0.372 1.00 95.44 95 ARG A CA 1
ATOM 730 C C . ARG A 1 95 ? -2.907 10.027 -1.243 1.00 95.44 95 ARG A C 1
ATOM 732 O O . ARG A 1 95 ? -3.094 11.236 -1.203 1.00 95.44 95 ARG A O 1
ATOM 739 N N . PHE A 1 96 ? -1.930 9.453 -1.946 1.00 94.81 96 PHE A N 1
ATOM 740 C CA . PHE A 1 96 ? -1.006 10.212 -2.798 1.00 94.81 96 PHE A CA 1
ATOM 741 C C . PHE A 1 96 ? -1.547 10.408 -4.211 1.00 94.81 96 PHE A C 1
ATOM 743 O O . PHE A 1 96 ? -1.317 11.454 -4.806 1.00 94.81 96 PHE A O 1
ATOM 750 N N . ASP A 1 97 ? -2.269 9.417 -4.720 1.00 95.25 97 ASP A N 1
ATOM 751 C CA . ASP A 1 97 ? -2.829 9.414 -6.061 1.00 95.25 97 ASP A CA 1
ATOM 752 C C . ASP A 1 97 ? -4.248 8.813 -6.038 1.00 95.25 97 ASP A C 1
ATOM 754 O O . ASP A 1 97 ? -4.453 7.634 -6.345 1.00 95.25 97 ASP A O 1
ATOM 758 N N . PRO A 1 98 ? -5.244 9.608 -5.608 1.00 94.94 98 PRO A N 1
ATOM 759 C CA . PRO A 1 98 ? -6.643 9.190 -5.590 1.00 94.94 98 PRO A CA 1
ATOM 760 C C . PRO A 1 98 ? -7.260 9.085 -6.993 1.00 94.94 98 PRO A C 1
ATOM 762 O O . PRO A 1 98 ? -8.376 8.586 -7.120 1.00 94.94 98 PRO A O 1
ATOM 765 N N . GLU A 1 99 ? -6.578 9.570 -8.036 1.00 94.38 99 GLU A N 1
ATOM 766 C CA . GLU A 1 99 ? -7.072 9.492 -9.412 1.00 94.38 99 GLU A CA 1
ATOM 767 C C . GLU A 1 99 ? -6.875 8.085 -9.978 1.00 94.38 99 GLU A C 1
ATOM 769 O O . GLU A 1 99 ? -7.807 7.503 -10.535 1.00 94.38 99 GLU A O 1
ATOM 774 N N . HIS A 1 100 ? -5.689 7.501 -9.783 1.00 94.62 100 HIS A N 1
ATOM 775 C CA . HIS A 1 100 ? -5.370 6.167 -10.298 1.00 94.62 100 HIS A CA 1
ATOM 776 C C . HIS A 1 100 ? -5.738 5.042 -9.328 1.00 94.62 100 HIS A C 1
ATOM 778 O O . HIS A 1 100 ? -5.940 3.905 -9.763 1.00 94.62 100 HIS A O 1
ATOM 784 N N . PHE A 1 101 ? -5.875 5.330 -8.029 1.00 95.81 101 PHE A N 1
ATOM 785 C CA . PHE A 1 101 ? -6.159 4.322 -7.009 1.00 95.81 101 PHE A CA 1
ATOM 786 C C . PHE A 1 101 ? -7.416 4.630 -6.203 1.00 95.81 101 PHE A C 1
ATOM 788 O O . PHE A 1 101 ? -7.592 5.720 -5.671 1.00 95.81 101 PHE A O 1
ATOM 795 N N . SER A 1 102 ? -8.232 3.601 -5.995 1.00 96.38 102 SER A N 1
ATOM 796 C CA . SER A 1 102 ? -9.348 3.623 -5.051 1.00 96.38 102 SER A CA 1
ATOM 797 C C . SER A 1 102 ? -9.163 2.554 -3.977 1.00 96.38 102 SER A C 1
ATOM 799 O O . SER A 1 102 ? -8.399 1.603 -4.144 1.00 96.38 102 SER A O 1
ATOM 801 N N . PHE A 1 103 ? -9.833 2.719 -2.841 1.00 96.25 103 PHE A N 1
ATOM 802 C CA . PHE A 1 103 ? -9.824 1.737 -1.764 1.00 96.25 103 PHE A CA 1
ATOM 803 C C . PHE A 1 103 ? -11.135 0.958 -1.767 1.00 96.25 103 PHE A C 1
ATOM 805 O O . PHE A 1 103 ? -12.197 1.524 -1.513 1.00 96.25 103 PHE A O 1
ATOM 812 N N . ASP A 1 104 ? -11.059 -0.347 -2.008 1.00 95.69 104 ASP A N 1
ATOM 813 C CA . ASP A 1 104 ? -12.209 -1.230 -1.879 1.00 95.69 104 ASP A CA 1
ATOM 814 C C . ASP A 1 104 ? -12.407 -1.630 -0.409 1.00 95.69 104 ASP A C 1
ATOM 816 O O . ASP A 1 104 ? -11.558 -2.280 0.212 1.00 95.69 104 ASP A O 1
ATOM 820 N N . SER A 1 105 ? -13.554 -1.251 0.155 1.00 93.19 105 SER A N 1
ATOM 821 C CA . SER A 1 105 ? -13.929 -1.569 1.533 1.00 93.19 105 SER A CA 1
ATOM 822 C C . SER A 1 105 ? -14.265 -3.050 1.734 1.00 93.19 105 SER A C 1
ATOM 824 O O . SER A 1 105 ? -14.105 -3.547 2.850 1.00 93.19 105 SER A O 1
ATOM 826 N N . GLY A 1 106 ? -14.665 -3.765 0.676 1.00 95.25 106 GLY A N 1
ATOM 827 C CA . GLY A 1 106 ? -14.996 -5.189 0.731 1.00 95.25 106 GLY A CA 1
ATOM 828 C C . GLY A 1 106 ? -13.758 -6.061 0.927 1.00 95.25 106 GLY A C 1
ATOM 829 O O . GLY A 1 106 ? -13.683 -6.849 1.870 1.00 95.25 106 GLY A O 1
ATOM 830 N N . THR A 1 107 ? -12.748 -5.886 0.073 1.00 93.31 107 THR A N 1
ATOM 831 C CA . THR A 1 107 ? -11.474 -6.620 0.172 1.00 93.31 107 THR A CA 1
ATOM 832 C C . THR A 1 107 ? -10.464 -5.968 1.120 1.00 93.31 107 THR A C 1
ATOM 834 O O . THR A 1 107 ? -9.449 -6.585 1.452 1.00 93.31 107 THR A O 1
ATOM 837 N N . ARG A 1 108 ? -10.738 -4.737 1.582 1.00 94.31 108 ARG A N 1
ATOM 838 C CA . ARG A 1 108 ? -9.804 -3.871 2.326 1.00 94.31 108 ARG A CA 1
ATOM 839 C C . ARG A 1 108 ? -8.477 -3.689 1.587 1.00 94.31 108 ARG A C 1
ATOM 841 O O . ARG A 1 108 ? -7.414 -3.688 2.208 1.00 94.31 108 ARG A O 1
ATOM 848 N N . ARG A 1 109 ? -8.522 -3.572 0.259 1.00 96.25 109 ARG A N 1
ATOM 849 C CA . ARG A 1 109 ? -7.345 -3.436 -0.610 1.00 96.25 109 ARG A CA 1
ATOM 850 C C . ARG A 1 109 ? -7.498 -2.252 -1.550 1.00 96.25 109 ARG A C 1
ATOM 852 O O . ARG A 1 109 ? -8.601 -1.806 -1.847 1.00 96.25 109 ARG A O 1
ATOM 859 N N . ALA A 1 110 ? -6.360 -1.740 -2.008 1.00 96.12 110 ALA A N 1
ATOM 860 C CA . ALA A 1 110 ? -6.352 -0.774 -3.094 1.00 96.12 110 ALA A CA 1
ATOM 861 C C . ALA A 1 110 ? -6.681 -1.474 -4.421 1.00 96.12 110 ALA A C 1
ATOM 863 O O . ALA A 1 110 ? -6.235 -2.600 -4.649 1.00 96.12 110 ALA A O 1
ATOM 864 N N . VAL A 1 111 ? -7.426 -0.783 -5.276 1.00 95.62 111 VAL A N 1
ATOM 865 C CA . VAL A 1 111 ? -7.799 -1.183 -6.636 1.00 95.62 111 VAL A CA 1
ATOM 866 C C . VAL A 1 111 ? -7.444 -0.058 -7.607 1.00 95.62 111 VAL A C 1
ATOM 868 O O . VAL A 1 111 ? -7.367 1.106 -7.210 1.00 95.62 111 VAL A O 1
ATOM 871 N N . VAL A 1 112 ? -7.210 -0.402 -8.873 1.00 95.19 112 VAL A N 1
ATOM 872 C CA . VAL A 1 112 ? -6.962 0.590 -9.927 1.00 95.19 112 VAL A CA 1
ATOM 873 C C . VAL A 1 112 ? -8.295 1.233 -10.308 1.00 95.19 112 VAL A C 1
ATOM 875 O O . VAL A 1 112 ? -9.239 0.530 -10.662 1.00 95.19 112 VAL A O 1
ATOM 878 N N . ALA A 1 113 ? -8.374 2.556 -10.191 1.00 92.81 113 ALA A N 1
ATOM 879 C CA . ALA A 1 113 ? -9.547 3.350 -10.549 1.00 92.81 113 ALA A CA 1
ATOM 880 C C . ALA A 1 113 ? -9.442 3.900 -11.976 1.00 92.81 113 ALA A C 1
ATOM 882 O O . ALA A 1 113 ? -10.424 3.887 -12.716 1.00 92.81 113 ALA A O 1
ATOM 883 N N . LEU A 1 114 ? -8.242 4.333 -12.368 1.00 91.06 114 LEU A N 1
ATOM 884 C CA . LEU A 1 114 ? -7.959 4.895 -13.681 1.00 91.06 114 LEU A CA 1
ATOM 885 C C . LEU A 1 114 ? -6.659 4.305 -14.231 1.00 91.06 114 LEU A C 1
ATOM 887 O O . LEU A 1 114 ? -5.650 4.243 -13.534 1.00 91.06 114 LEU A O 1
ATOM 891 N N . SER A 1 115 ? -6.688 3.877 -15.492 1.00 87.38 115 SER A N 1
ATOM 892 C CA . SER A 1 115 ? -5.542 3.288 -16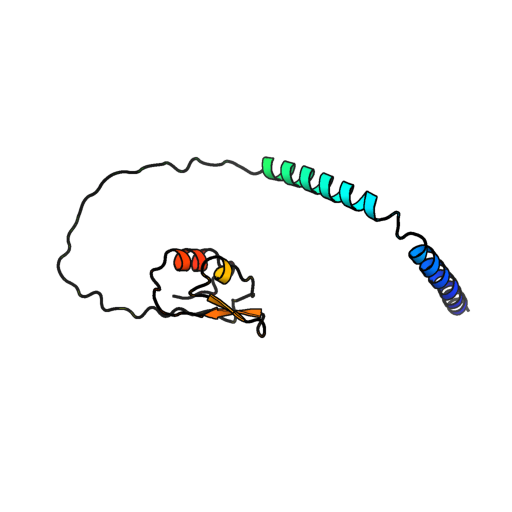.203 1.00 87.38 115 SER A CA 1
ATOM 893 C C . SER A 1 115 ? -5.001 4.187 -17.324 1.00 87.38 115 SER A C 1
ATOM 895 O O . SER A 1 115 ? -4.283 3.721 -18.202 1.00 87.38 115 SER A O 1
ATOM 897 N N . SER A 1 116 ? -5.376 5.466 -17.332 1.00 84.44 116 SER A N 1
ATOM 898 C CA . SER A 1 116 ? -4.898 6.497 -18.264 1.00 84.44 116 SER A CA 1
ATOM 899 C C . SER A 1 116 ? -4.024 7.510 -17.527 1.00 84.44 116 SER A C 1
ATOM 901 O O . SER A 1 116 ? -4.212 7.663 -16.332 1.00 84.44 116 SER A O 1
ATOM 903 N N . ASN A 1 117 ? -3.163 8.261 -18.225 1.00 84.31 117 ASN A N 1
ATOM 904 C CA . ASN A 1 117 ? -2.241 9.257 -17.635 1.00 84.31 117 ASN A CA 1
ATOM 905 C C . ASN A 1 117 ? -1.164 8.668 -16.703 1.00 84.31 117 ASN A C 1
ATOM 907 O O . ASN A 1 117 ? -0.771 9.263 -15.701 1.00 84.31 117 ASN A O 1
ATOM 911 N N . LEU A 1 118 ? -0.603 7.527 -17.106 1.00 86.88 118 LEU A N 1
ATOM 912 C CA . LEU A 1 118 ? 0.404 6.780 -16.347 1.00 86.88 118 LEU A CA 1
ATOM 913 C C . LEU A 1 118 ? 1.778 7.470 -16.223 1.00 86.88 118 LEU A C 1
ATOM 915 O O . LEU A 1 118 ? 2.684 6.947 -15.581 1.00 86.88 118 LEU A O 1
ATOM 919 N N . SER A 1 119 ? 1.947 8.651 -16.815 1.00 86.31 119 SER A N 1
ATOM 920 C CA . SER A 1 119 ? 3.143 9.486 -16.685 1.00 86.31 119 SER A CA 1
ATOM 921 C C . SER A 1 119 ? 3.025 10.537 -15.572 1.00 86.31 119 SER A C 1
ATOM 923 O O . SER A 1 119 ? 3.823 11.474 -15.530 1.00 86.31 119 SER A O 1
ATOM 925 N N . SER A 1 120 ? 2.013 10.445 -14.700 1.00 89.00 120 SER A N 1
ATOM 926 C CA . SER A 1 120 ? 1.825 11.415 -13.620 1.00 89.00 120 SER A CA 1
ATOM 927 C C . SER A 1 120 ? 2.911 11.281 -12.542 1.00 89.00 120 SER A C 1
ATOM 929 O O . SER A 1 120 ? 3.321 10.184 -12.150 1.00 89.00 120 SER A O 1
ATOM 931 N N . SER A 1 121 ? 3.375 12.418 -12.016 1.00 92.06 121 SER A N 1
ATOM 932 C CA . SER A 1 121 ? 4.333 12.436 -10.903 1.00 92.06 121 SER A CA 1
ATOM 933 C C . SER A 1 121 ? 3.733 11.835 -9.626 1.00 92.06 121 SER A C 1
ATOM 935 O O . SER A 1 121 ? 4.441 11.178 -8.862 1.00 92.06 121 SER A O 1
ATOM 937 N N . ALA A 1 122 ? 2.421 11.997 -9.422 1.00 91.81 122 ALA A N 1
ATOM 938 C CA . ALA A 1 122 ? 1.684 11.405 -8.309 1.00 91.81 122 ALA A CA 1
ATOM 939 C C . ALA A 1 122 ? 1.717 9.869 -8.352 1.00 91.81 122 ALA A C 1
ATOM 941 O O . ALA A 1 122 ? 1.989 9.240 -7.326 1.00 91.81 122 ALA A O 1
ATOM 942 N N . LEU A 1 123 ? 1.550 9.270 -9.537 1.00 92.94 123 LEU A N 1
ATOM 943 C CA . LEU A 1 123 ? 1.624 7.822 -9.726 1.00 92.94 123 LEU A CA 1
ATOM 944 C C . LEU A 1 123 ? 3.025 7.290 -9.412 1.00 92.94 123 LEU A C 1
ATOM 946 O O . LEU A 1 123 ? 3.167 6.311 -8.676 1.00 92.94 123 LEU A O 1
ATOM 950 N N . ALA A 1 124 ? 4.070 7.968 -9.896 1.00 93.75 124 ALA A N 1
ATOM 951 C CA . ALA A 1 124 ? 5.452 7.601 -9.593 1.00 93.75 124 ALA A CA 1
ATOM 952 C C . ALA A 1 124 ? 5.731 7.623 -8.077 1.00 93.75 124 ALA A C 1
ATOM 954 O O . ALA A 1 124 ? 6.367 6.714 -7.536 1.00 93.75 124 ALA A O 1
ATOM 955 N N . VAL A 1 125 ? 5.214 8.621 -7.355 1.00 94.56 125 VAL A N 1
ATOM 956 C CA . VAL A 1 125 ? 5.321 8.687 -5.888 1.00 94.56 125 VAL A CA 1
ATOM 957 C C . VAL A 1 125 ? 4.518 7.566 -5.221 1.00 94.56 125 VAL A C 1
ATOM 959 O O . VAL A 1 125 ? 5.029 6.907 -4.312 1.00 94.56 125 VAL A O 1
ATOM 962 N N . ALA A 1 126 ? 3.292 7.301 -5.680 1.00 94.94 126 ALA A N 1
ATOM 963 C CA . ALA A 1 126 ? 2.427 6.250 -5.147 1.00 94.94 126 ALA A CA 1
ATOM 964 C C . ALA A 1 126 ? 3.043 4.845 -5.296 1.00 94.94 126 ALA A C 1
ATOM 966 O O . ALA A 1 126 ? 2.948 4.033 -4.368 1.00 94.94 126 ALA A O 1
ATOM 967 N N . ILE A 1 127 ? 3.724 4.577 -6.416 1.00 94.88 127 ILE A N 1
ATOM 968 C CA . ILE A 1 127 ? 4.498 3.348 -6.646 1.00 94.88 127 ILE A CA 1
ATOM 969 C C . ILE A 1 127 ? 5.648 3.248 -5.636 1.00 94.88 127 ILE A C 1
ATOM 971 O O . ILE A 1 127 ? 5.777 2.235 -4.943 1.00 94.88 127 ILE A O 1
ATOM 975 N N . ASN A 1 128 ? 6.443 4.313 -5.495 1.00 95.50 128 ASN A N 1
ATOM 976 C CA . ASN A 1 128 ? 7.628 4.324 -4.634 1.00 95.50 128 ASN A CA 1
ATOM 977 C C . ASN A 1 128 ? 7.308 4.198 -3.136 1.00 95.50 128 ASN A C 1
ATOM 979 O O . ASN A 1 128 ? 8.058 3.570 -2.390 1.00 95.50 128 ASN A O 1
ATOM 983 N N . ILE A 1 129 ? 6.185 4.754 -2.673 1.00 95.81 129 ILE A N 1
ATOM 984 C CA . ILE A 1 129 ? 5.804 4.721 -1.252 1.00 95.81 129 ILE A CA 1
ATOM 985 C C . ILE A 1 129 ? 5.123 3.412 -0.823 1.00 95.81 129 ILE A C 1
ATOM 987 O O . ILE A 1 129 ? 4.849 3.208 0.369 1.00 95.81 129 ILE A O 1
ATOM 991 N N . CYS A 1 130 ? 4.821 2.521 -1.772 1.00 96.56 130 CYS A N 1
ATOM 992 C CA . CYS A 1 130 ? 4.183 1.245 -1.489 1.00 96.56 130 CYS A CA 1
ATOM 993 C C . CYS A 1 130 ? 5.143 0.327 -0.707 1.00 96.56 130 CYS A C 1
ATOM 995 O O . CYS A 1 130 ? 6.134 -0.148 -1.265 1.00 96.56 130 CYS A O 1
ATOM 997 N N . PRO A 1 131 ? 4.856 0.006 0.571 1.00 95.88 131 PRO A N 1
ATOM 998 C CA . PRO A 1 131 ? 5.797 -0.720 1.429 1.00 95.88 131 PRO A CA 1
ATOM 999 C C . PRO A 1 131 ? 6.055 -2.154 0.954 1.00 95.88 131 PRO A C 1
ATOM 1001 O O . PRO A 1 131 ? 7.101 -2.722 1.246 1.00 95.88 131 PRO A O 1
ATOM 1004 N N . THR A 1 132 ? 5.104 -2.742 0.229 1.00 96.62 132 THR A N 1
ATOM 1005 C CA . THR A 1 132 ? 5.189 -4.114 -0.281 1.00 96.62 132 THR A CA 1
ATOM 1006 C C . THR A 1 132 ? 5.472 -4.181 -1.776 1.00 96.62 132 THR A C 1
ATOM 1008 O O . THR A 1 132 ? 5.473 -5.278 -2.332 1.00 96.62 132 THR A O 1
ATOM 1011 N N . LYS A 1 133 ? 5.701 -3.030 -2.432 1.00 96.12 133 LYS A N 1
ATOM 1012 C CA . LYS A 1 133 ? 5.917 -2.933 -3.886 1.00 96.12 133 LYS A CA 1
ATOM 1013 C C . LYS A 1 133 ? 4.872 -3.738 -4.676 1.00 96.12 133 LYS A C 1
ATOM 1015 O O . LYS A 1 133 ? 5.199 -4.524 -5.559 1.00 96.12 133 LYS A O 1
ATOM 1020 N N . ALA A 1 134 ? 3.605 -3.590 -4.285 1.00 96.81 134 ALA A N 1
ATOM 1021 C CA . ALA A 1 134 ? 2.484 -4.318 -4.878 1.00 96.81 134 ALA A CA 1
ATOM 1022 C C . ALA A 1 134 ? 1.972 -3.693 -6.187 1.00 96.81 134 ALA A C 1
ATOM 1024 O O . ALA A 1 134 ? 1.125 -4.291 -6.837 1.00 96.81 134 ALA A O 1
ATOM 1025 N N . ILE A 1 135 ? 2.429 -2.491 -6.542 1.00 95.62 135 ILE A N 1
ATOM 1026 C CA . ILE A 1 135 ? 1.979 -1.753 -7.728 1.00 95.62 135 ILE A CA 1
ATOM 1027 C C . ILE A 1 135 ? 2.945 -2.055 -8.874 1.00 95.62 135 ILE A C 1
ATOM 1029 O O . ILE A 1 135 ? 4.158 -1.964 -8.683 1.00 95.62 135 ILE A O 1
ATOM 1033 N N . ILE A 1 136 ? 2.399 -2.434 -10.025 1.00 92.69 136 ILE A N 1
ATOM 1034 C CA . ILE A 1 136 ? 3.119 -2.822 -11.239 1.00 92.69 136 ILE A CA 1
ATOM 1035 C C . ILE A 1 136 ? 2.681 -1.863 -12.348 1.00 92.69 136 ILE A C 1
ATOM 1037 O O . ILE A 1 136 ? 1.485 -1.585 -12.462 1.00 92.69 136 ILE A O 1
ATOM 1041 N N . LEU A 1 137 ? 3.643 -1.348 -13.112 1.00 88.62 137 LEU A N 1
ATOM 1042 C CA . LEU A 1 137 ? 3.436 -0.469 -14.259 1.00 88.62 137 LEU A CA 1
ATOM 1043 C C . LEU A 1 137 ? 4.214 -1.006 -15.459 1.00 88.62 137 LEU A C 1
ATOM 1045 O O . LEU A 1 137 ? 5.362 -1.449 -15.215 1.00 88.62 137 LEU A O 1
#

Radius of gyration: 29.3 Å; chains: 1; bounding box: 44×57×85 Å

Sequence (137 aa):
MFLIVYASARKKLVSAYHYMILSNKFMIIKEVKIYYWTYCLSLLFLLSACGKIEPMDENSMGDSEAISPDGTPGAELAVLQIDGHKCIGCGKCVRFDPEHFSFDSGTRRAVVALSSNLSSSALAVAINICPTKAIIL